Protein AF-A0A3M1DBF9-F1 (afdb_monomer)

Radius of gyration: 15.1 Å; Cα contacts (8 Å, |Δi|>4): 129; chains: 1; bounding box: 32×29×40 Å

Structure (mmCIF, N/CA/C/O backbone):
data_AF-A0A3M1DBF9-F1
#
_entry.id   AF-A0A3M1DBF9-F1
#
loop_
_atom_site.group_PDB
_atom_site.id
_atom_site.type_symbol
_atom_site.label_atom_id
_atom_site.label_alt_id
_atom_site.label_comp_id
_atom_site.label_asym_id
_atom_site.label_entity_id
_atom_site.label_seq_id
_atom_site.pdbx_PDB_ins_code
_atom_site.Cartn_x
_atom_site.Cartn_y
_atom_site.Cartn_z
_atom_site.occupancy
_atom_site.B_iso_or_equiv
_atom_site.auth_seq_id
_atom_site.auth_comp_id
_atom_site.auth_asym_id
_atom_site.auth_atom_id
_atom_site.pdbx_PDB_model_num
ATOM 1 N N . MET A 1 1 ? -20.420 -10.554 -10.291 1.00 42.44 1 MET A N 1
ATOM 2 C CA . MET A 1 1 ? -19.095 -11.129 -9.971 1.00 42.44 1 MET A CA 1
ATOM 3 C C . MET A 1 1 ? -18.395 -10.117 -9.079 1.00 42.44 1 MET A C 1
ATOM 5 O O . MET A 1 1 ? -18.449 -8.943 -9.410 1.00 42.44 1 MET A O 1
ATOM 9 N N . GLY A 1 2 ? -17.878 -10.515 -7.919 1.00 62.66 2 GLY A N 1
ATOM 10 C CA . GLY A 1 2 ? -17.331 -9.581 -6.932 1.00 62.66 2 GLY A CA 1
ATOM 11 C C . GLY A 1 2 ? -16.216 -10.226 -6.122 1.00 62.66 2 GLY A C 1
ATOM 12 O O . GLY A 1 2 ? -16.131 -11.454 -6.047 1.00 62.66 2 GLY A O 1
ATOM 13 N N . LEU A 1 3 ? -15.351 -9.398 -5.543 1.00 70.94 3 LEU A N 1
ATOM 14 C CA . LEU A 1 3 ? -14.326 -9.853 -4.612 1.00 70.94 3 LEU A CA 1
ATOM 15 C C . LEU A 1 3 ? -14.998 -10.337 -3.324 1.00 70.94 3 LEU A C 1
ATOM 17 O O . LEU A 1 3 ? -15.924 -9.706 -2.813 1.00 70.94 3 LEU A O 1
ATOM 21 N N . ARG A 1 4 ? -14.540 -11.474 -2.792 1.00 79.69 4 ARG A N 1
ATOM 22 C CA . ARG A 1 4 ? -14.948 -11.901 -1.448 1.00 79.69 4 ARG A CA 1
ATOM 23 C C . ARG A 1 4 ? -14.411 -10.885 -0.444 1.00 79.69 4 ARG A C 1
ATOM 25 O O . ARG A 1 4 ? -13.294 -10.414 -0.620 1.00 79.69 4 ARG A O 1
ATOM 32 N N . ILE A 1 5 ? -15.155 -10.621 0.631 1.00 79.56 5 ILE A N 1
ATOM 33 C CA . ILE A 1 5 ? -14.735 -9.686 1.694 1.00 79.56 5 ILE A CA 1
ATOM 34 C C . ILE A 1 5 ? -13.338 -10.033 2.232 1.00 79.56 5 ILE A C 1
ATOM 36 O O . ILE A 1 5 ? -12.546 -9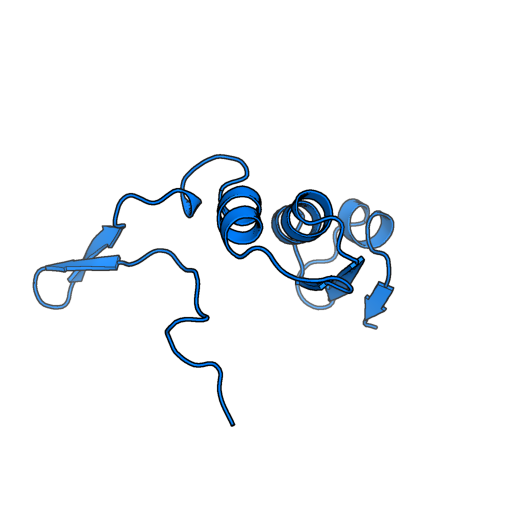.141 2.490 1.00 79.56 5 ILE A O 1
ATOM 40 N N . VAL A 1 6 ? -12.991 -11.323 2.295 1.00 80.06 6 VAL A N 1
ATOM 41 C CA . VAL A 1 6 ? -11.658 -11.801 2.716 1.00 80.06 6 VAL A CA 1
ATOM 42 C C . VAL A 1 6 ? -10.503 -11.385 1.791 1.00 80.06 6 VAL A C 1
ATOM 44 O O . VAL A 1 6 ? -9.350 -11.629 2.118 1.00 80.06 6 VAL A O 1
ATOM 47 N N . HIS A 1 7 ? -10.792 -10.804 0.627 1.00 85.69 7 HIS A N 1
ATOM 48 C CA . HIS A 1 7 ? -9.800 -10.239 -0.291 1.00 85.69 7 HIS A CA 1
ATOM 49 C C . HIS A 1 7 ? -9.777 -8.700 -0.248 1.00 85.69 7 HIS A C 1
ATOM 51 O O . HIS A 1 7 ? -9.117 -8.084 -1.080 1.00 85.69 7 HIS A O 1
ATOM 57 N N . ILE A 1 8 ? -10.513 -8.074 0.677 1.00 88.94 8 ILE A N 1
ATOM 58 C CA . ILE A 1 8 ? -10.499 -6.627 0.895 1.00 88.94 8 ILE A CA 1
ATOM 59 C C . ILE A 1 8 ? -9.607 -6.346 2.099 1.00 88.94 8 ILE A C 1
ATOM 61 O O . ILE A 1 8 ? -9.888 -6.791 3.208 1.00 88.94 8 ILE A O 1
ATOM 65 N N . VAL A 1 9 ? -8.546 -5.578 1.870 1.00 90.50 9 VAL A N 1
ATOM 66 C CA . VAL A 1 9 ? -7.641 -5.109 2.919 1.00 90.50 9 VAL A CA 1
ATOM 67 C C . VAL A 1 9 ? -7.803 -3.597 3.020 1.00 90.50 9 VAL A C 1
ATOM 69 O O . VAL A 1 9 ? -7.407 -2.859 2.120 1.00 90.50 9 VAL A O 1
ATOM 72 N N . ALA A 1 10 ? -8.447 -3.140 4.089 1.00 92.62 10 ALA A N 1
ATOM 73 C CA . ALA A 1 10 ? -8.749 -1.734 4.322 1.00 92.62 10 ALA A CA 1
ATOM 74 C C . ALA A 1 10 ? -8.788 -1.439 5.824 1.00 92.62 10 ALA A C 1
ATOM 76 O O . ALA A 1 10 ? -8.942 -2.342 6.643 1.00 92.62 10 ALA A O 1
ATOM 77 N N . ASN A 1 11 ? -8.666 -0.160 6.176 1.00 94.38 11 ASN A N 1
ATOM 78 C CA . ASN A 1 11 ? -8.894 0.286 7.543 1.00 94.38 11 ASN A CA 1
ATOM 79 C C . ASN A 1 11 ? -10.367 0.096 7.915 1.00 94.38 11 ASN A C 1
ATOM 81 O O . ASN A 1 11 ? -11.254 0.510 7.165 1.00 94.38 11 ASN A O 1
ATOM 85 N N . ASN A 1 12 ? -10.617 -0.469 9.093 1.00 94.06 12 ASN A N 1
ATOM 86 C CA . ASN A 1 12 ? -11.959 -0.565 9.647 1.00 94.06 12 ASN A CA 1
ATOM 87 C C . ASN A 1 12 ? -12.265 0.670 10.486 1.00 94.06 12 ASN A C 1
ATOM 89 O O . ASN A 1 12 ? -11.458 1.092 11.313 1.00 94.06 12 ASN A O 1
ATOM 93 N N . PHE A 1 13 ? -13.454 1.235 10.305 1.00 96.00 13 PHE A N 1
ATOM 94 C CA . PHE A 1 13 ? -13.937 2.296 11.179 1.00 96.00 13 PHE A CA 1
ATOM 95 C C . PHE A 1 13 ? -14.516 1.714 12.467 1.00 96.00 13 PHE A C 1
ATOM 97 O O . PHE A 1 13 ? -15.283 0.752 12.442 1.00 96.00 13 PHE A O 1
ATOM 104 N N . LEU A 1 14 ? -14.194 2.357 13.585 1.00 96.94 14 LEU A N 1
ATOM 105 C CA . LEU A 1 14 ? -14.853 2.129 14.861 1.00 96.94 14 LEU A CA 1
ATOM 106 C C . LEU A 1 14 ? -16.115 2.983 14.916 1.00 96.94 14 LEU A C 1
ATOM 108 O O . LEU A 1 14 ? -16.058 4.202 14.748 1.00 96.94 14 LEU A O 1
ATOM 112 N N . TRP A 1 15 ? -17.253 2.353 15.190 1.00 96.12 15 TRP A N 1
ATOM 113 C CA . TRP A 1 15 ? -18.549 3.028 15.228 1.00 96.12 15 TRP A CA 1
ATOM 114 C C . TRP A 1 15 ? -19.080 3.126 16.654 1.00 96.12 15 TRP A C 1
ATOM 116 O O . TRP A 1 15 ? -19.056 2.160 17.417 1.00 96.12 15 TRP A O 1
ATOM 126 N N . ARG A 1 16 ? -19.610 4.297 17.013 1.00 96.06 16 ARG A N 1
ATOM 127 C CA . ARG A 1 16 ? -20.362 4.510 18.252 1.00 96.06 16 ARG A CA 1
ATOM 128 C C . ARG A 1 16 ? -21.736 5.051 17.892 1.00 96.06 16 ARG A C 1
ATOM 130 O O . ARG A 1 16 ? -21.869 6.226 17.557 1.00 96.06 16 ARG A O 1
ATOM 137 N N . ARG A 1 17 ? -22.761 4.197 18.001 1.00 94.81 17 ARG A N 1
ATOM 138 C CA . ARG A 1 17 ? -24.072 4.438 17.365 1.00 94.81 17 ARG A CA 1
ATOM 139 C C . ARG A 1 17 ? -23.840 4.640 15.859 1.00 94.81 17 ARG A C 1
ATOM 141 O O . ARG A 1 17 ? -23.086 3.870 15.277 1.00 94.81 17 ARG A O 1
ATOM 148 N N . ASP A 1 18 ? -24.382 5.701 15.275 1.00 94.50 18 ASP A N 1
ATOM 149 C CA . ASP A 1 18 ? -24.261 6.003 13.844 1.00 94.50 18 ASP A CA 1
ATOM 150 C C . ASP A 1 18 ? -23.107 6.971 13.520 1.00 94.50 18 ASP A C 1
ATOM 152 O O . ASP A 1 18 ? -23.081 7.591 12.459 1.00 94.50 18 ASP A O 1
ATOM 156 N N . GLN A 1 19 ? -22.158 7.153 14.445 1.00 95.94 19 GLN A N 1
ATOM 157 C CA . GLN A 1 19 ? -21.018 8.055 14.268 1.00 95.94 19 GLN A CA 1
ATOM 158 C C . GLN A 1 19 ? -19.702 7.282 14.203 1.00 95.94 19 GLN A C 1
ATOM 160 O O . GLN A 1 19 ? -19.451 6.394 15.022 1.00 95.94 19 GLN A O 1
ATOM 165 N N . CYS A 1 20 ? -18.845 7.662 13.250 1.00 95.75 20 CYS A N 1
ATOM 166 C CA . CYS A 1 20 ? -17.461 7.207 13.204 1.00 95.75 20 CYS A CA 1
ATOM 167 C 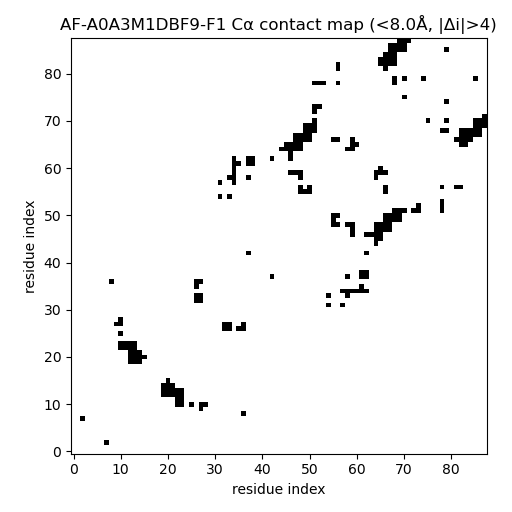C . CYS A 1 20 ? -16.718 7.794 14.411 1.00 95.75 20 CYS A C 1
ATOM 169 O O . CYS A 1 20 ? -16.606 9.011 14.557 1.00 95.75 20 CYS A O 1
ATOM 171 N N . ALA A 1 21 ? -16.268 6.917 15.300 1.00 96.38 21 ALA A N 1
ATOM 172 C CA . ALA A 1 21 ? -15.574 7.255 16.535 1.00 96.38 21 ALA A CA 1
ATOM 173 C C . ALA A 1 21 ? -14.051 7.090 16.416 1.00 96.38 21 ALA A C 1
ATOM 175 O O . ALA A 1 21 ? -13.325 7.513 17.313 1.00 96.38 21 ALA A O 1
ATOM 176 N N . GLY A 1 22 ? -13.570 6.475 15.333 1.00 96.75 22 GLY A N 1
ATOM 177 C CA . GLY A 1 22 ? -12.151 6.253 15.089 1.00 96.75 22 GLY A CA 1
ATOM 178 C C 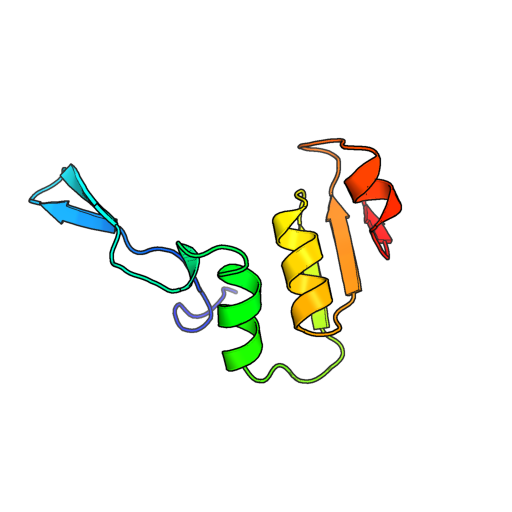. GLY A 1 22 ? -11.901 5.206 14.010 1.00 96.75 22 GLY A C 1
ATOM 179 O O . GLY A 1 22 ? -12.798 4.835 13.253 1.00 96.75 22 GLY A O 1
ATOM 180 N N . VAL A 1 23 ? -10.668 4.718 13.967 1.00 96.94 23 VAL A N 1
ATOM 181 C CA . VAL A 1 23 ? -10.207 3.651 13.076 1.00 96.94 23 VAL A CA 1
ATOM 182 C C . VAL A 1 23 ? -9.571 2.570 13.945 1.00 96.94 23 VAL A C 1
ATOM 184 O O . VAL A 1 23 ? -8.928 2.892 14.941 1.00 96.94 23 VAL A O 1
ATOM 187 N N . GLU A 1 24 ? -9.792 1.302 13.612 1.00 96.31 24 GLU A N 1
ATOM 188 C CA . GLU A 1 24 ? -9.091 0.191 14.257 1.00 96.31 24 GLU A CA 1
ATOM 189 C C . GLU A 1 24 ? -7.591 0.276 13.962 1.00 96.31 24 GLU A C 1
ATOM 191 O O . GLU A 1 24 ? -7.188 0.506 12.820 1.00 96.31 24 GLU A O 1
ATOM 196 N N . GLU A 1 25 ? -6.764 0.057 14.985 1.00 95.62 25 GLU A N 1
ATOM 197 C CA . GLU A 1 25 ? -5.316 -0.043 14.807 1.00 95.62 25 GLU A CA 1
ATOM 198 C C . GLU A 1 25 ? -4.989 -1.142 13.792 1.00 95.62 25 GLU A C 1
ATOM 200 O O . GLU A 1 25 ? -5.465 -2.276 13.897 1.00 95.62 25 GLU A O 1
ATOM 205 N N . SER A 1 26 ? -4.183 -0.803 12.788 1.00 94.00 26 SER A N 1
ATOM 206 C CA . SER A 1 26 ? -3.787 -1.743 11.746 1.00 94.00 26 SER A CA 1
ATOM 207 C C . SER A 1 26 ? -2.450 -1.353 11.128 1.00 94.00 26 SER A C 1
ATOM 209 O O . SER A 1 26 ? -2.061 -0.183 11.128 1.00 94.00 26 SER A O 1
ATOM 211 N N . VAL A 1 27 ? -1.778 -2.330 10.511 1.00 93.69 27 VAL A N 1
AT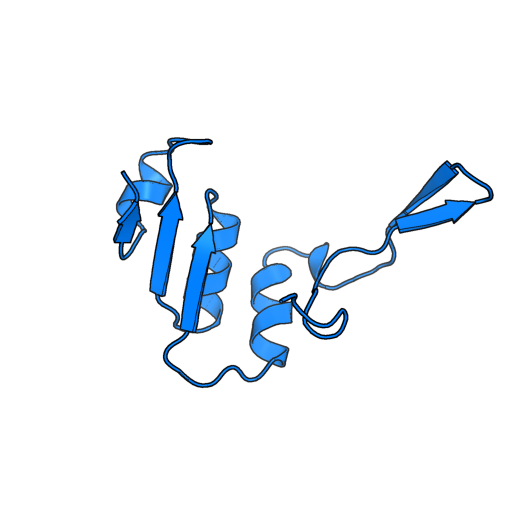OM 212 C CA . VAL A 1 27 ? -0.523 -2.098 9.779 1.00 93.69 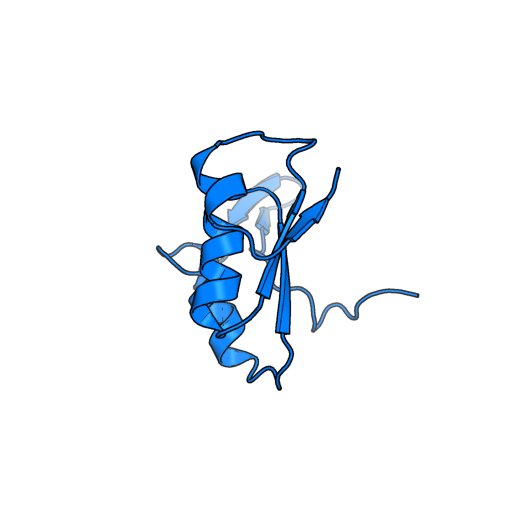27 VAL A CA 1
ATOM 213 C C . VAL A 1 27 ? -0.682 -1.050 8.670 1.00 93.69 27 VAL A C 1
ATOM 215 O O . VAL A 1 27 ? 0.285 -0.384 8.318 1.00 93.69 27 VAL A O 1
ATOM 218 N N . LEU A 1 28 ? -1.898 -0.849 8.143 1.00 93.88 28 LEU A N 1
ATOM 219 C CA . LEU A 1 28 ? -2.182 0.125 7.085 1.00 93.88 28 LEU A CA 1
ATOM 220 C C . LEU A 1 28 ? -2.032 1.583 7.544 1.00 93.88 28 LEU A C 1
ATOM 222 O O . LEU A 1 28 ? -1.959 2.468 6.691 1.00 93.88 28 LEU A O 1
ATOM 226 N N . LEU A 1 29 ? -2.005 1.838 8.856 1.00 94.19 29 LEU A N 1
ATOM 227 C CA . LEU A 1 29 ? -1.761 3.164 9.431 1.00 94.19 29 LEU A CA 1
ATOM 228 C C . LEU A 1 29 ? -0.266 3.501 9.530 1.00 94.19 29 LEU A C 1
ATOM 230 O O . LEU A 1 29 ? 0.094 4.654 9.759 1.00 94.19 29 LEU A O 1
ATOM 234 N N . GLU A 1 30 ? 0.614 2.519 9.336 1.00 93.31 30 GLU A N 1
ATOM 235 C CA . GLU A 1 30 ? 2.058 2.718 9.362 1.00 93.31 30 GLU A CA 1
ATOM 236 C C . GLU A 1 30 ? 2.605 3.190 8.007 1.00 93.31 30 GLU A C 1
ATOM 238 O O . GLU A 1 30 ? 2.049 2.920 6.937 1.00 93.31 30 GLU A O 1
ATOM 243 N N . THR A 1 31 ? 3.787 3.812 8.024 1.00 91.38 31 THR A N 1
ATOM 244 C CA . THR A 1 31 ? 4.560 4.065 6.801 1.00 91.38 31 THR A CA 1
ATOM 245 C C . THR A 1 31 ? 4.832 2.750 6.064 1.00 91.38 31 THR A C 1
ATOM 247 O O . THR A 1 31 ? 5.338 1.785 6.649 1.00 91.38 31 THR A O 1
ATOM 250 N N . GLY A 1 32 ? 4.490 2.706 4.772 1.00 91.12 32 GLY A N 1
ATOM 251 C CA . GLY A 1 32 ? 4.596 1.498 3.946 1.00 91.12 32 GLY A CA 1
ATOM 252 C C . GLY A 1 32 ? 3.595 0.394 4.312 1.00 91.12 32 GLY A C 1
ATOM 253 O O . GLY A 1 32 ? 3.740 -0.739 3.854 1.00 91.12 32 GLY A O 1
ATOM 254 N N . GLY A 1 33 ? 2.578 0.704 5.122 1.00 94.19 33 GLY A N 1
ATOM 255 C CA . GLY A 1 33 ? 1.617 -0.254 5.665 1.00 94.19 33 GLY A CA 1
ATOM 256 C C . GLY A 1 33 ? 0.906 -1.117 4.626 1.00 94.19 33 GLY A C 1
ATOM 257 O O . GLY A 1 33 ? 0.732 -2.316 4.826 1.00 94.19 33 GLY A O 1
ATOM 258 N N . ARG A 1 34 ? 0.561 -0.531 3.472 1.00 93.81 34 ARG A N 1
ATOM 259 C CA . ARG A 1 34 ? -0.061 -1.263 2.356 1.00 93.81 34 ARG A CA 1
ATOM 260 C C . ARG A 1 34 ? 0.865 -2.334 1.779 1.00 93.81 34 ARG A C 1
ATOM 262 O O . ARG A 1 34 ? 0.429 -3.456 1.558 1.00 93.81 34 ARG A O 1
ATOM 269 N N . GLY A 1 35 ? 2.141 -2.003 1.578 1.00 92.50 35 GLY A N 1
ATOM 270 C CA . GLY A 1 35 ? 3.142 -2.956 1.098 1.00 92.50 35 GLY A CA 1
ATOM 271 C C . GLY A 1 35 ? 3.358 -4.099 2.090 1.00 92.50 35 GLY A C 1
ATOM 272 O O . GLY A 1 35 ? 3.339 -5.258 1.693 1.00 92.50 35 GLY A O 1
ATOM 273 N N . LYS A 1 36 ? 3.465 -3.783 3.391 1.00 92.19 36 LYS A N 1
ATOM 274 C CA . LYS A 1 36 ? 3.564 -4.790 4.463 1.00 92.19 36 LYS A CA 1
ATOM 275 C C . LYS A 1 36 ? 2.369 -5.748 4.454 1.00 92.19 36 LYS A C 1
ATOM 277 O O . LYS A 1 36 ? 2.566 -6.956 4.424 1.00 92.19 36 LYS A O 1
ATOM 282 N N . ALA A 1 37 ? 1.150 -5.209 4.399 1.00 92.19 37 ALA A N 1
ATOM 283 C CA . ALA A 1 37 ? -0.070 -6.012 4.370 1.00 92.19 37 ALA A CA 1
ATOM 284 C C . ALA A 1 37 ? -0.153 -6.931 3.139 1.00 92.19 37 ALA A C 1
ATOM 286 O O . ALA A 1 37 ? -0.668 -8.041 3.234 1.00 92.19 37 ALA A O 1
ATOM 287 N N . LEU A 1 38 ? 0.349 -6.486 1.982 1.00 90.25 38 LEU A N 1
ATOM 288 C CA . LEU A 1 38 ? 0.377 -7.300 0.766 1.00 90.25 38 LEU A CA 1
ATOM 289 C C . LEU A 1 38 ? 1.413 -8.426 0.821 1.00 90.25 38 LEU A C 1
ATOM 291 O O . LEU A 1 38 ? 1.143 -9.510 0.303 1.00 90.25 38 LEU A O 1
ATOM 295 N N . SER A 1 39 ? 2.572 -8.200 1.444 1.00 85.62 39 SER A N 1
ATOM 296 C CA . SER A 1 39 ? 3.605 -9.232 1.601 1.00 85.62 39 SER A CA 1
ATOM 297 C C . SER A 1 39 ? 3.092 -10.454 2.370 1.00 85.62 39 SER A C 1
ATOM 299 O O . SER A 1 39 ? 3.425 -11.584 2.012 1.00 85.62 39 SER A O 1
ATOM 301 N N . ASP A 1 40 ? 2.210 -10.245 3.352 1.00 86.88 40 ASP A N 1
ATOM 302 C CA . ASP A 1 40 ? 1.594 -11.319 4.144 1.00 86.88 40 ASP A CA 1
ATOM 303 C C . ASP A 1 40 ? 0.607 -12.183 3.337 1.00 86.88 40 ASP A C 1
ATOM 305 O O . ASP A 1 40 ? 0.282 -13.303 3.735 1.00 86.88 40 ASP A O 1
ATOM 309 N N . LEU A 1 41 ? 0.144 -11.706 2.174 1.00 86.44 41 LEU A N 1
ATOM 310 C CA . LEU A 1 41 ? -0.769 -12.458 1.307 1.00 86.44 41 LEU A CA 1
ATOM 311 C C . LEU A 1 41 ? -0.063 -13.548 0.487 1.00 86.44 41 LEU A C 1
ATOM 313 O O . LEU A 1 41 ? -0.747 -14.337 -0.169 1.00 86.44 41 LEU A O 1
ATOM 317 N N . CYS A 1 42 ? 1.277 -13.603 0.499 1.00 84.88 42 CYS A N 1
ATOM 318 C CA . CYS A 1 42 ? 2.076 -14.596 -0.230 1.00 84.88 42 CYS A CA 1
ATOM 319 C C . CYS A 1 42 ? 1.641 -14.746 -1.702 1.00 84.88 42 CYS A C 1
ATOM 321 O O . CYS A 1 42 ? 1.490 -15.860 -2.220 1.00 84.88 42 CYS A O 1
ATOM 323 N N . LEU A 1 43 ? 1.388 -13.614 -2.369 1.00 88.75 43 LEU A N 1
ATOM 324 C CA . LEU A 1 43 ? 0.906 -13.589 -3.748 1.00 88.75 43 LEU A CA 1
ATOM 325 C C . LEU A 1 43 ? 1.901 -14.298 -4.673 1.00 88.75 43 LEU A C 1
ATOM 327 O O . LEU A 1 43 ? 3.110 -14.083 -4.608 1.00 88.75 43 LEU A O 1
ATOM 331 N N . ARG A 1 44 ? 1.382 -15.148 -5.563 1.00 91.44 44 ARG A N 1
ATOM 332 C CA . ARG A 1 44 ? 2.207 -15.826 -6.565 1.00 91.44 44 ARG A CA 1
ATOM 333 C C . ARG A 1 44 ? 2.340 -14.940 -7.8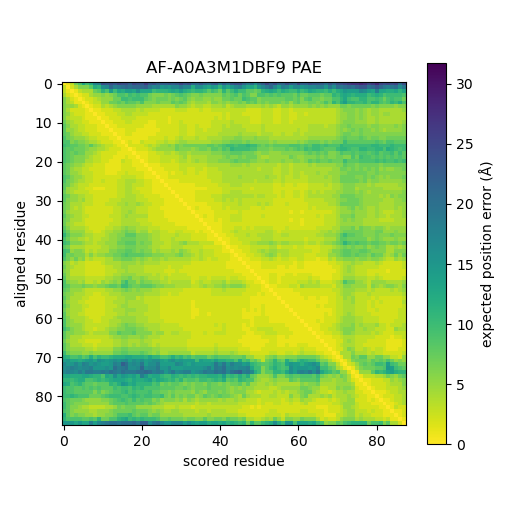07 1.00 91.44 44 ARG A C 1
ATOM 335 O O . ARG A 1 44 ? 1.310 -14.482 -8.301 1.00 91.44 44 ARG A O 1
ATOM 342 N N . PRO A 1 45 ? 3.555 -14.733 -8.340 1.00 90.81 45 PRO A N 1
ATOM 343 C CA . PRO A 1 45 ? 3.751 -13.988 -9.579 1.00 90.81 45 PRO A CA 1
ATOM 344 C C . PRO A 1 45 ? 2.996 -14.595 -10.782 1.00 90.81 45 PRO A C 1
ATOM 346 O O . PRO A 1 45 ? 2.798 -15.814 -10.819 1.00 90.81 45 PRO A O 1
ATOM 349 N N . PRO A 1 46 ? 2.643 -13.787 -11.802 1.00 94.00 46 PRO A N 1
ATOM 350 C CA . PRO A 1 46 ? 2.847 -12.339 -11.868 1.00 94.00 46 PRO A CA 1
ATOM 351 C C . PRO A 1 46 ? 1.823 -11.575 -11.016 1.00 94.00 46 PRO A C 1
ATOM 353 O O . PRO A 1 46 ? 0.639 -11.904 -11.014 1.00 94.00 46 PRO A O 1
ATOM 356 N N . VAL A 1 47 ? 2.285 -10.531 -10.324 1.00 94.44 47 VAL A N 1
ATOM 357 C CA . VAL A 1 47 ? 1.421 -9.609 -9.574 1.00 94.44 47 VAL A CA 1
ATOM 358 C C . VAL A 1 47 ? 1.325 -8.299 -10.341 1.00 94.44 47 VAL A C 1
ATOM 360 O O . VAL A 1 47 ? 2.343 -7.740 -10.749 1.00 94.44 47 VAL A O 1
ATOM 363 N N . TRP A 1 48 ? 0.100 -7.823 -10.525 1.00 95.38 48 TRP A N 1
ATOM 364 C CA . TRP A 1 48 ? -0.202 -6.533 -11.133 1.00 95.38 48 TRP A CA 1
ATOM 365 C C . TRP A 1 48 ? -0.830 -5.647 -10.072 1.00 95.38 48 TRP A C 1
ATOM 367 O O . TRP A 1 48 ? -1.711 -6.093 -9.335 1.00 95.38 48 TRP A O 1
ATOM 377 N N . VAL A 1 49 ? -0.350 -4.415 -9.979 1.00 94.44 49 VAL A N 1
ATOM 378 C CA . VAL A 1 49 ? -0.868 -3.414 -9.056 1.00 94.44 49 VAL A CA 1
ATOM 379 C C . VAL A 1 49 ? -1.336 -2.229 -9.872 1.00 94.44 49 VAL A C 1
ATOM 381 O O . VAL A 1 49 ? -0.554 -1.604 -10.581 1.00 94.44 49 VAL A O 1
ATOM 384 N N . GLU A 1 50 ? -2.620 -1.935 -9.759 1.00 93.44 50 GLU A N 1
ATOM 385 C CA . GLU A 1 50 ? -3.271 -0.823 -10.437 1.00 93.44 50 GLU A CA 1
ATOM 386 C C . GLU A 1 50 ? -3.486 0.309 -9.434 1.00 93.44 50 GLU A C 1
ATOM 388 O O . GLU A 1 50 ? -3.951 0.077 -8.314 1.00 93.44 50 GLU A O 1
ATOM 393 N N . GLY A 1 51 ? -3.137 1.536 -9.813 1.00 90.06 51 GLY A N 1
ATOM 394 C CA . GLY A 1 51 ? -3.312 2.674 -8.923 1.00 90.06 51 GLY A CA 1
ATOM 395 C C . GLY A 1 51 ? -3.006 4.018 -9.557 1.00 90.06 51 GLY A C 1
ATOM 396 O O . GLY A 1 51 ? -2.691 4.135 -10.739 1.00 90.06 51 G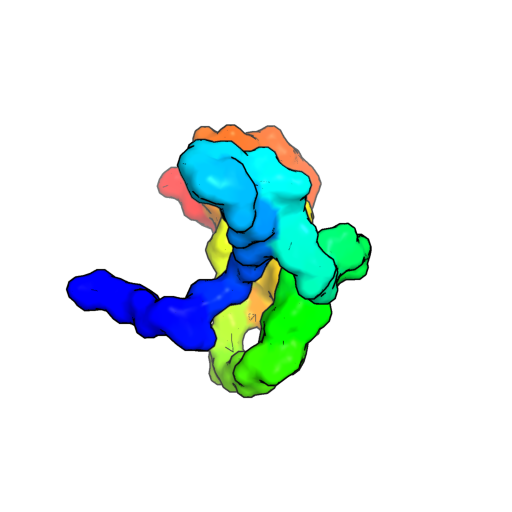LY A O 1
ATOM 397 N N . VAL A 1 52 ? -3.123 5.057 -8.740 1.00 87.94 52 VAL A N 1
ATOM 398 C CA . VAL A 1 52 ? -3.028 6.458 -9.187 1.00 87.94 52 VAL A CA 1
ATOM 399 C C . VAL A 1 52 ? -1.972 7.238 -8.410 1.00 87.94 52 VAL A C 1
ATOM 401 O O . VAL A 1 52 ? -1.574 8.333 -8.801 1.00 87.94 52 VAL A O 1
ATOM 404 N N . GLY A 1 53 ? -1.526 6.700 -7.274 1.00 86.88 53 GLY A N 1
ATOM 405 C CA . GLY A 1 53 ? -0.655 7.384 -6.335 1.00 86.88 53 GLY A CA 1
ATOM 406 C C . GLY A 1 53 ? 0.680 6.689 -6.107 1.00 86.88 53 GLY A C 1
ATOM 407 O O . GLY A 1 53 ? 0.887 5.519 -6.419 1.00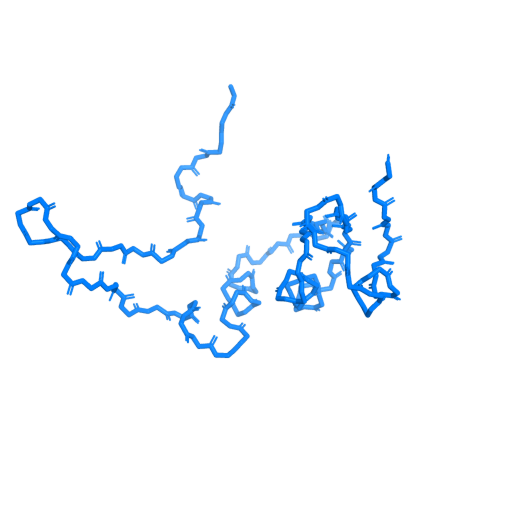 86.88 53 GLY A O 1
ATOM 408 N N . PHE A 1 54 ? 1.588 7.423 -5.460 1.00 88.12 54 PHE A N 1
ATOM 409 C CA . PHE A 1 54 ? 2.900 6.905 -5.059 1.00 88.12 54 PHE A CA 1
ATOM 410 C C . PHE A 1 54 ? 2.796 5.690 -4.139 1.00 88.12 54 PHE A C 1
ATOM 412 O O . PHE A 1 54 ? 3.542 4.734 -4.293 1.00 88.12 54 PHE A O 1
ATOM 419 N N . THR A 1 55 ? 1.832 5.704 -3.223 1.00 89.25 55 THR A N 1
ATOM 420 C CA . THR A 1 55 ? 1.609 4.595 -2.294 1.00 89.25 55 THR A CA 1
ATOM 421 C C . THR A 1 55 ? 1.155 3.321 -3.002 1.00 89.25 55 THR A C 1
ATOM 423 O O . THR A 1 55 ? 1.313 2.243 -2.444 1.00 89.25 55 THR A O 1
ATOM 426 N N . ASP A 1 56 ? 0.594 3.427 -4.212 1.00 91.69 56 ASP A N 1
ATOM 427 C CA . ASP A 1 56 ? 0.207 2.265 -5.015 1.00 91.69 56 ASP A CA 1
ATOM 428 C C . ASP A 1 56 ? 1.408 1.707 -5.787 1.00 91.69 56 ASP A C 1
ATOM 430 O O . ASP A 1 56 ? 1.614 0.498 -5.830 1.00 91.69 56 ASP A O 1
ATOM 434 N N . TYR A 1 57 ? 2.282 2.583 -6.284 1.00 91.88 57 TYR A N 1
ATOM 435 C CA . TYR A 1 57 ? 3.595 2.175 -6.783 1.00 91.88 57 TYR A CA 1
ATOM 436 C C . TYR A 1 57 ? 4.417 1.445 -5.701 1.00 91.88 57 TYR A C 1
ATOM 438 O O . TYR A 1 57 ? 5.004 0.395 -5.960 1.00 91.88 57 TYR A O 1
ATOM 446 N N . GLU A 1 58 ? 4.418 1.947 -4.461 1.00 92.25 58 GLU A N 1
ATOM 447 C CA . GLU A 1 58 ? 5.109 1.296 -3.338 1.00 92.25 58 GLU A CA 1
ATOM 448 C C . GLU A 1 58 ? 4.570 -0.114 -3.051 1.00 92.25 58 GLU A C 1
ATOM 450 O O . GLU A 1 58 ? 5.342 -0.997 -2.673 1.00 92.25 58 GLU A O 1
ATOM 455 N N . MET A 1 59 ? 3.272 -0.355 -3.271 1.00 94.25 59 MET A N 1
ATOM 456 C CA . MET A 1 59 ? 2.689 -1.697 -3.184 1.00 94.25 59 MET A CA 1
ATOM 457 C C . MET A 1 59 ? 3.277 -2.633 -4.242 1.00 94.25 59 MET A C 1
ATOM 459 O O . MET A 1 59 ? 3.667 -3.747 -3.902 1.00 94.25 59 MET A O 1
ATOM 463 N N . ALA A 1 60 ? 3.373 -2.181 -5.498 1.00 94.00 60 ALA A N 1
ATOM 464 C CA . ALA A 1 60 ? 3.977 -2.956 -6.583 1.00 94.00 60 ALA A CA 1
ATOM 465 C C . ALA A 1 60 ? 5.427 -3.323 -6.255 1.00 94.00 60 ALA A C 1
ATOM 467 O O . ALA A 1 60 ? 5.806 -4.492 -6.326 1.00 94.00 60 ALA A O 1
ATOM 468 N N . TYR A 1 61 ? 6.206 -2.338 -5.803 1.00 92.44 61 TYR A N 1
ATOM 469 C CA . TYR A 1 61 ? 7.596 -2.532 -5.408 1.00 92.44 61 TYR A CA 1
ATOM 470 C C . TYR A 1 61 ? 7.743 -3.554 -4.268 1.00 92.44 61 TYR A C 1
ATOM 472 O O . TYR A 1 61 ? 8.593 -4.440 -4.345 1.00 92.44 61 TYR A O 1
ATOM 480 N N . ALA A 1 62 ? 6.893 -3.480 -3.237 1.00 93.00 62 ALA A N 1
ATOM 481 C CA . ALA A 1 62 ? 6.957 -4.365 -2.072 1.00 93.00 62 ALA A CA 1
ATOM 482 C C . ALA A 1 62 ? 6.777 -5.854 -2.416 1.00 93.00 62 ALA A C 1
ATOM 484 O O . ALA A 1 62 ? 7.385 -6.708 -1.773 1.00 93.00 62 ALA A O 1
ATOM 485 N N . VAL A 1 63 ? 5.974 -6.166 -3.436 1.00 93.12 63 VAL A N 1
ATOM 486 C CA . VAL A 1 63 ? 5.673 -7.548 -3.853 1.00 93.12 63 VAL A CA 1
ATOM 487 C C . VAL A 1 63 ? 6.392 -7.969 -5.137 1.00 93.12 63 VAL A C 1
ATOM 489 O O . VAL A 1 63 ? 6.111 -9.041 -5.673 1.00 93.12 63 VAL A O 1
ATOM 492 N N . GLY A 1 64 ? 7.301 -7.135 -5.657 1.00 93.12 64 GLY A N 1
ATOM 493 C CA . GLY A 1 64 ? 7.964 -7.370 -6.945 1.00 93.12 64 GLY A CA 1
ATOM 494 C C . GLY A 1 64 ? 6.979 -7.472 -8.118 1.00 93.12 64 GLY A C 1
ATOM 495 O O . GLY A 1 64 ? 7.197 -8.250 -9.049 1.00 93.12 64 GLY A O 1
ATOM 496 N N . GLY A 1 65 ? 5.860 -6.751 -8.032 1.00 94.12 65 GLY A N 1
ATOM 497 C CA . GLY A 1 65 ? 4.816 -6.692 -9.049 1.00 94.12 65 GLY A CA 1
ATOM 498 C C . GLY A 1 65 ? 5.072 -5.614 -10.101 1.00 94.12 65 GLY A C 1
ATOM 499 O O . GLY A 1 65 ? 6.010 -4.828 -9.999 1.00 94.12 65 GLY A O 1
ATOM 500 N N . ARG A 1 66 ? 4.201 -5.577 -11.111 1.00 95.81 66 ARG A N 1
ATOM 501 C CA . ARG A 1 66 ? 4.174 -4.535 -12.145 1.00 95.81 66 ARG A CA 1
ATOM 502 C C . ARG A 1 66 ? 3.166 -3.455 -11.778 1.00 95.81 66 ARG A C 1
ATOM 504 O O . ARG A 1 66 ? 2.033 -3.791 -11.426 1.00 95.81 66 ARG A O 1
ATOM 511 N N . PHE A 1 67 ? 3.560 -2.190 -11.878 1.00 95.31 67 PHE A N 1
ATOM 512 C CA . PHE A 1 67 ? 2.697 -1.050 -11.587 1.00 95.31 67 PHE A CA 1
ATOM 513 C C . PHE A 1 67 ? 2.029 -0.511 -12.856 1.00 95.31 67 PHE A C 1
ATOM 515 O O . PHE A 1 67 ? 2.702 -0.116 -13.809 1.00 95.31 67 PHE A O 1
ATOM 522 N N . ILE A 1 68 ? 0.698 -0.471 -12.839 1.00 94.31 68 ILE A N 1
ATOM 523 C CA . ILE A 1 68 ? -0.145 0.126 -13.871 1.00 94.31 68 ILE A CA 1
ATOM 524 C C . ILE A 1 68 ? -0.720 1.435 -13.322 1.00 94.31 68 ILE A C 1
ATOM 526 O O . ILE A 1 68 ? -1.506 1.427 -12.370 1.00 94.31 68 ILE A O 1
ATOM 530 N N . ALA A 1 69 ? -0.332 2.555 -13.928 1.00 91.00 69 ALA A N 1
ATOM 531 C CA . ALA A 1 69 ? -0.783 3.880 -13.530 1.00 91.00 69 ALA A CA 1
ATOM 532 C C . ALA A 1 69 ? -2.018 4.329 -14.321 1.00 91.00 69 ALA A C 1
ATOM 534 O O . ALA A 1 69 ? -2.040 4.247 -15.546 1.00 91.00 69 ALA A O 1
ATOM 535 N N . PHE A 1 70 ? -2.998 4.894 -13.613 1.00 88.50 70 PHE A N 1
ATOM 536 C CA . PHE A 1 70 ? -4.169 5.566 -14.192 1.00 88.50 70 PHE A CA 1
ATOM 537 C C . PHE A 1 70 ? -4.123 7.076 -13.868 1.00 88.50 70 PHE A C 1
ATOM 539 O O . PHE A 1 70 ? -4.646 7.516 -12.839 1.00 88.50 70 PHE A O 1
ATOM 546 N N . PRO A 1 71 ? -3.459 7.901 -14.697 1.00 76.44 71 PRO A N 1
ATOM 547 C CA . PRO A 1 71 ? -3.196 9.312 -14.410 1.00 76.44 71 PRO A CA 1
ATOM 548 C C . PRO A 1 71 ? -4.422 10.224 -14.550 1.00 76.44 71 PRO A C 1
ATOM 550 O O . PRO A 1 71 ? -4.348 11.376 -14.122 1.00 76.44 71 PRO A O 1
ATOM 553 N N . GLU A 1 72 ? -5.540 9.724 -15.093 1.00 72.69 72 GLU A N 1
ATOM 554 C CA . GLU A 1 72 ? -6.789 10.472 -15.331 1.00 72.69 72 GLU A CA 1
ATOM 555 C C . GLU A 1 72 ? -7.286 11.252 -14.099 1.00 72.69 72 GLU A C 1
ATOM 557 O O . GLU A 1 72 ? -7.905 12.307 -14.232 1.00 72.69 72 GLU A O 1
ATOM 562 N N . TYR A 1 73 ? -6.983 10.762 -12.892 1.00 63.91 73 TYR A N 1
ATOM 563 C CA . TYR A 1 73 ? -7.435 11.359 -11.633 1.00 63.91 73 TYR A CA 1
ATOM 564 C C . TYR A 1 73 ? -6.368 12.217 -10.935 1.00 63.91 73 TYR A C 1
ATOM 566 O O . TYR A 1 73 ? -6.708 13.186 -10.257 1.00 63.91 73 TYR A O 1
ATOM 574 N N . VAL A 1 74 ? -5.080 11.876 -11.071 1.00 63.78 74 VAL A N 1
ATOM 575 C CA . VAL A 1 74 ? -3.949 12.575 -10.433 1.00 63.78 74 VAL A CA 1
ATOM 576 C C . VAL A 1 74 ? -2.701 12.423 -11.311 1.00 63.78 74 VAL A C 1
ATOM 578 O O . VAL A 1 74 ? -1.950 11.458 -11.181 1.00 63.78 74 VAL A O 1
ATOM 581 N N . CYS A 1 75 ? -2.426 13.401 -12.178 1.00 65.31 75 CYS A N 1
ATOM 582 C CA . CYS A 1 75 ? -1.200 13.393 -12.975 1.00 65.31 75 CYS A CA 1
ATOM 583 C C . CYS A 1 75 ? -0.028 13.960 -12.162 1.00 65.31 75 CYS A C 1
ATOM 585 O O . CYS A 1 75 ? 0.076 15.162 -11.909 1.00 65.31 75 CYS A O 1
ATOM 587 N N . ARG A 1 76 ? 0.860 13.071 -11.719 1.00 76.12 76 ARG A N 1
ATOM 588 C CA . ARG A 1 76 ? 2.157 13.423 -11.134 1.00 76.12 76 ARG A CA 1
ATOM 589 C C . ARG A 1 76 ? 3.232 12.794 -12.002 1.00 76.12 76 ARG A C 1
ATOM 591 O O . ARG A 1 76 ? 3.309 11.571 -12.062 1.00 76.12 76 ARG A O 1
ATOM 598 N N . GLU A 1 77 ? 4.090 13.611 -12.610 1.00 79.75 77 GLU A N 1
ATOM 599 C CA . GLU A 1 77 ? 5.165 13.151 -13.511 1.00 79.75 77 GLU A CA 1
ATOM 600 C C . GLU A 1 77 ? 6.014 12.034 -12.891 1.00 79.75 77 GLU A C 1
ATOM 602 O O . GLU A 1 77 ? 6.351 11.054 -13.548 1.00 79.75 77 GLU A O 1
ATOM 607 N N . ARG A 1 78 ? 6.282 12.130 -11.583 1.00 80.38 78 ARG A N 1
ATOM 608 C CA . ARG A 1 78 ? 7.017 11.109 -10.827 1.00 80.38 78 ARG A CA 1
ATOM 609 C C . ARG A 1 78 ? 6.332 9.733 -10.814 1.00 80.38 78 ARG A C 1
ATOM 611 O O . ARG A 1 78 ? 7.028 8.733 -10.714 1.00 80.38 78 ARG A O 1
ATOM 618 N N . ILE A 1 79 ? 5.001 9.679 -10.858 1.00 78.88 79 ILE A N 1
ATOM 619 C CA . ILE A 1 79 ? 4.222 8.428 -10.853 1.00 78.88 79 ILE A CA 1
ATOM 620 C C . ILE A 1 79 ? 4.196 7.819 -12.244 1.00 78.88 79 ILE A C 1
ATOM 622 O O . ILE A 1 79 ? 4.479 6.637 -12.391 1.00 78.88 79 ILE A O 1
ATOM 626 N N . VAL A 1 80 ? 3.937 8.649 -13.25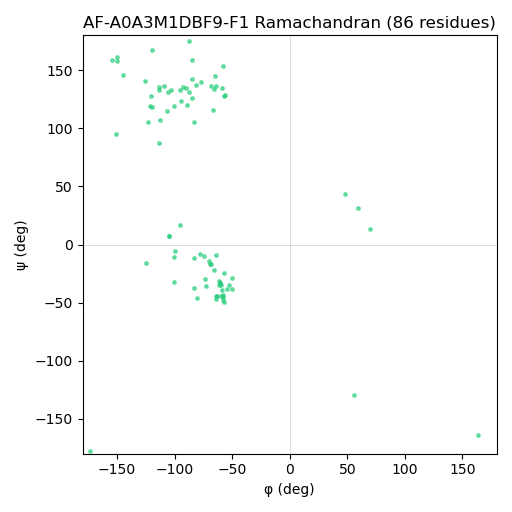5 1.00 80.62 80 VAL A N 1
ATOM 627 C CA . VAL A 1 80 ? 3.959 8.242 -14.665 1.00 80.62 80 VAL A CA 1
ATOM 628 C C . VAL A 1 80 ? 5.334 7.678 -15.032 1.00 80.62 80 VAL A C 1
ATOM 630 O O . VAL A 1 80 ? 5.422 6.603 -15.610 1.00 80.62 80 VAL A O 1
ATOM 633 N N . GLY A 1 81 ? 6.417 8.342 -14.614 1.00 84.06 81 GLY A N 1
ATOM 634 C CA . GLY A 1 81 ? 7.782 7.872 -14.866 1.00 84.06 81 GLY A CA 1
ATOM 635 C C . GLY A 1 81 ? 8.198 6.616 -14.089 1.00 84.06 81 GLY A C 1
ATOM 636 O O . GLY A 1 81 ? 9.217 6.022 -14.425 1.00 84.06 81 GLY A O 1
ATOM 637 N N . ALA A 1 82 ? 7.450 6.218 -13.056 1.00 86.00 82 ALA A N 1
ATOM 638 C CA . ALA A 1 82 ? 7.724 5.021 -12.258 1.00 86.00 82 ALA A CA 1
ATOM 639 C C . ALA A 1 82 ? 6.857 3.812 -12.658 1.00 86.00 82 ALA A C 1
ATOM 641 O O . ALA A 1 82 ? 7.043 2.729 -12.108 1.00 86.00 82 ALA A O 1
ATOM 642 N N . ALA A 1 83 ? 5.898 3.990 -13.570 1.00 89.12 83 ALA A N 1
ATOM 643 C CA . ALA A 1 83 ? 4.963 2.947 -13.966 1.00 89.12 83 ALA A CA 1
ATOM 644 C C . ALA A 1 83 ? 5.531 2.034 -15.057 1.00 89.12 83 ALA A C 1
ATOM 646 O O . ALA A 1 83 ? 6.191 2.492 -15.987 1.00 89.12 83 ALA A O 1
ATOM 647 N N . ASP A 1 84 ? 5.226 0.738 -14.960 1.00 93.31 84 ASP A N 1
ATOM 648 C CA . ASP A 1 84 ? 5.512 -0.232 -16.022 1.00 93.31 84 ASP A CA 1
ATOM 649 C C . ASP A 1 84 ? 4.557 -0.054 -17.209 1.00 93.31 84 ASP A C 1
ATOM 651 O O . ASP A 1 84 ? 4.906 -0.361 -18.350 1.00 93.31 84 ASP A O 1
ATOM 655 N N . TYR A 1 85 ? 3.340 0.416 -16.933 1.00 92.25 85 TYR A N 1
ATOM 656 C CA . TYR A 1 85 ? 2.336 0.758 -17.930 1.00 92.25 85 TYR A CA 1
ATOM 657 C C . TYR A 1 85 ? 1.518 1.964 -17.469 1.00 92.25 85 TYR A C 1
ATOM 659 O O . TYR A 1 85 ? 1.242 2.119 -16.278 1.00 92.25 85 TYR A O 1
ATOM 667 N N . VAL A 1 86 ? 1.113 2.800 -18.419 1.00 88.06 86 VAL A N 1
ATOM 668 C CA . VAL A 1 86 ? 0.244 3.955 -18.192 1.00 88.06 86 VAL A CA 1
ATOM 669 C C . VAL A 1 86 ? -1.000 3.757 -19.050 1.00 88.06 86 VAL A C 1
ATOM 671 O O . VAL A 1 86 ? -0.883 3.454 -20.238 1.00 88.06 86 VAL A O 1
ATOM 674 N N . CYS A 1 87 ? -2.170 3.850 -18.424 1.00 85.12 87 CYS A N 1
ATOM 675 C CA . CYS A 1 87 ? -3.460 3.786 -19.099 1.00 85.12 87 CYS A CA 1
ATOM 676 C C . CYS A 1 87 ? -3.878 5.202 -19.513 1.00 85.12 87 CYS A C 1
ATOM 678 O O . CYS A 1 87 ? -4.032 6.055 -18.639 1.00 85.12 87 CYS A O 1
ATOM 680 N N . ASP A 1 88 ? -4.073 5.413 -20.815 1.00 71.88 88 ASP A N 1
ATOM 681 C CA . ASP A 1 88 ? -4.455 6.691 -21.433 1.00 71.88 88 ASP A CA 1
ATOM 682 C C . ASP A 1 88 ? -5.861 6.633 -22.053 1.00 71.88 88 ASP A C 1
ATOM 684 O O . ASP A 1 88 ? -6.243 5.544 -22.555 1.00 71.88 88 ASP A O 1
#

Solvent-accessible surface area (backbone atoms only — not comparable to full-atom values): 5488 Å² total; per-residue (Å²): 141,79,83,57,72,93,77,63,88,75,85,49,72,35,68,56,84,97,38,83,71,48,65,55,92,53,62,66,80,43,92,65,12,62,24,56,60,51,53,77,64,67,76,70,80,88,43,78,31,76,36,55,48,66,74,39,45,47,32,10,61,60,65,74,28,44,25,36,32,44,43,91,85,45,80,45,71,75,48,65,76,67,34,78,39,75,60,131

Sequence (88 aa):
MGLRIVHIVANNFLWRRDQCAGVEESVLLETGGRGKALSDLCLRPPVWVEGVGFTDYEMAYAVGGRFIAFPEYVCRERIVGAADYVCD

Secondary structure (DSSP, 8-state):
----GGG---PPEEEETTEEEEE---GGGSTTHHHHHHHTTTPPSS-EEEESSHHHHHHHHHTT-EEEE-TTS---HHHHTT-SEE--

pLDDT: mean 88.27, std 9.5, range [42.44, 96.94]

Mean predicted aligned error: 4.97 Å

Nearest PDB structures (foldseek):
  3d6j-assembly1_A  TM=6.749E-01  e=2.266E-01  Bacteroides fragilis NCTC 9343
  3m9l-assembly1_A  TM=6.284E-01  e=3.153E-01  Pseudomonas protegens Pf-5
  3s6j-assembly2_F  TM=8.034E-01  e=1.879E+00  Pseudomonas syringae pv. tomato
  2qlt-assembly1_A  TM=7.924E-01  e=1.879E+00  Saccharomyces cerevisiae
  2hdo-assembly1_A  TM=5.044E-01  e=2.614E+00  Lactiplantibacillus plantarum

Foldseek 3Di:
DDDDPVPDDDWDFDDDPPDGPGTPDALCPDDLSLLVVLVVVVDDPADEFEDADPSSLSNCVSVVYFYEHECVVPDDVVNVVSHPYYDD